Protein AF-R6FM93-F1 (afdb_monomer_lite)

Foldseek 3Di:
DVVVVVLCQQCVVVPCVLVVLVVVLVVVCVVVVVCLVVQCPDDDPSVLVSLLVVLLNVLSVLVSVLVSVDRPVPCLDLVNLVSLQVSLVSQLVSLVVNVVSCVVPPVQVPDPVNVVSSVVSNVSSVVSNVSSVVSPVVNVVVVVVVVVD

Structure (mmCIF, N/CA/C/O backbone):
data_AF-R6FM93-F1
#
_entry.id   AF-R6FM93-F1
#
loop_
_atom_site.group_PDB
_atom_site.id
_atom_site.type_symbol
_atom_site.label_atom_id
_atom_site.label_alt_id
_atom_site.label_comp_id
_atom_site.label_asym_id
_atom_site.label_entity_id
_atom_site.label_seq_id
_atom_site.pdbx_PDB_ins_code
_atom_site.Cartn_x
_atom_site.Cartn_y
_atom_site.Cartn_z
_atom_site.occupancy
_atom_site.B_iso_or_equiv
_atom_site.auth_seq_id
_atom_site.auth_comp_id
_atom_site.auth_asym_id
_atom_site.auth_atom_id
_atom_site.pdbx_PDB_model_num
ATOM 1 N N . MET A 1 1 ? 11.982 -11.729 21.883 1.00 56.41 1 MET A N 1
ATOM 2 C CA . MET A 1 1 ? 10.827 -12.524 22.378 1.00 56.41 1 MET A CA 1
ATOM 3 C C . MET A 1 1 ? 9.536 -11.710 22.600 1.00 56.41 1 MET A C 1
ATOM 5 O O . MET A 1 1 ? 8.484 -12.162 22.165 1.00 56.41 1 MET A O 1
ATOM 9 N N . LYS A 1 2 ? 9.572 -10.501 23.204 1.00 69.81 2 LYS A N 1
ATOM 10 C CA . LYS A 1 2 ? 8.362 -9.670 23.453 1.00 69.81 2 LYS A CA 1
ATOM 11 C C . LYS A 1 2 ? 7.578 -9.269 22.183 1.00 69.81 2 LYS A C 1
ATOM 13 O O . LYS A 1 2 ? 6.353 -9.310 22.197 1.00 69.81 2 LYS A O 1
ATOM 18 N N . ILE A 1 3 ? 8.266 -8.935 21.085 1.00 72.88 3 ILE A N 1
ATOM 19 C CA . ILE A 1 3 ? 7.633 -8.513 19.815 1.00 72.88 3 ILE A CA 1
ATOM 20 C C . ILE A 1 3 ? 6.879 -9.674 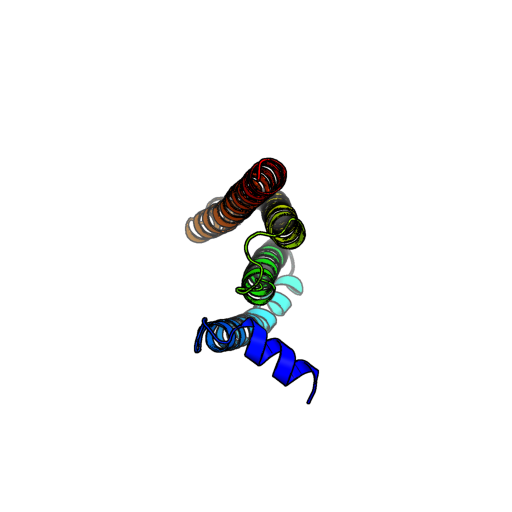19.148 1.00 72.88 3 ILE A C 1
ATOM 22 O O . ILE A 1 3 ? 5.719 -9.515 18.780 1.00 72.88 3 ILE A O 1
ATOM 26 N N . PHE A 1 4 ? 7.492 -10.860 19.080 1.00 70.94 4 PHE A N 1
ATOM 27 C CA . PHE A 1 4 ? 6.858 -12.068 18.538 1.00 70.94 4 PHE A CA 1
ATOM 28 C C . PHE A 1 4 ? 5.594 -12.458 19.304 1.00 70.94 4 PHE A C 1
ATOM 30 O O . PHE A 1 4 ? 4.575 -12.750 18.689 1.00 70.94 4 PHE A O 1
ATOM 37 N N . LYS A 1 5 ? 5.619 -12.384 20.641 1.00 74.38 5 LYS A N 1
ATOM 38 C CA . LYS A 1 5 ? 4.437 -12.674 21.466 1.00 74.38 5 LYS A CA 1
ATOM 39 C C . LYS A 1 5 ? 3.295 -11.686 21.194 1.00 74.38 5 LYS A C 1
ATOM 41 O O . LYS A 1 5 ? 2.140 -12.094 21.130 1.00 74.38 5 LYS A O 1
ATOM 46 N N . LYS A 1 6 ? 3.624 -10.407 20.973 1.00 75.88 6 LYS A N 1
ATOM 47 C CA . LYS A 1 6 ? 2.660 -9.354 20.619 1.00 75.88 6 LYS A CA 1
ATOM 48 C C . LYS A 1 6 ? 2.061 -9.560 19.221 1.00 75.88 6 LYS A C 1
ATOM 50 O O . LYS A 1 6 ? 0.850 -9.448 19.073 1.00 75.88 6 LYS A O 1
ATOM 55 N N . LEU A 1 7 ? 2.879 -9.897 18.220 1.00 71.12 7 LEU A N 1
ATOM 56 C CA . LEU A 1 7 ? 2.415 -10.207 16.859 1.00 71.12 7 LEU A CA 1
ATOM 57 C C . LEU A 1 7 ? 1.553 -11.474 16.835 1.00 71.12 7 LEU A C 1
ATOM 59 O O . LEU A 1 7 ? 0.460 -11.455 16.283 1.00 71.12 7 LEU A O 1
ATOM 63 N N . TYR A 1 8 ? 1.991 -12.540 17.507 1.00 73.06 8 TYR A N 1
ATOM 64 C CA . TYR A 1 8 ? 1.225 -13.781 17.628 1.00 73.06 8 TYR A CA 1
ATOM 65 C C . TYR A 1 8 ? -0.153 -13.541 18.250 1.00 73.06 8 TYR A C 1
ATOM 67 O O . TYR A 1 8 ? -1.159 -14.047 17.772 1.00 73.06 8 TYR A O 1
ATOM 75 N N . GLN A 1 9 ? -0.218 -12.717 19.297 1.00 75.12 9 GLN A N 1
ATOM 76 C CA . GLN A 1 9 ? -1.489 -12.327 19.893 1.00 75.12 9 GLN A CA 1
ATOM 77 C C . GLN A 1 9 ? -2.365 -11.524 18.922 1.00 75.12 9 GLN A C 1
ATOM 79 O O . GLN A 1 9 ? -3.554 -11.818 18.806 1.00 75.12 9 GLN A O 1
ATOM 84 N N . ARG A 1 10 ? -1.787 -10.552 18.213 1.00 74.88 10 ARG A N 1
ATOM 85 C CA . ARG A 1 10 ? -2.485 -9.675 17.262 1.00 74.88 10 ARG A CA 1
ATOM 86 C C . ARG A 1 10 ? -3.187 -10.430 16.128 1.00 74.88 10 ARG A C 1
ATOM 88 O O . ARG A 1 10 ? -4.291 -10.049 15.759 1.00 74.88 10 ARG A O 1
ATOM 95 N N . TYR A 1 11 ? -2.564 -11.487 15.608 1.00 76.81 11 TYR A N 1
ATOM 96 C CA . TYR A 1 11 ? -3.103 -12.283 14.496 1.00 76.81 11 TYR A CA 1
ATOM 97 C C . TYR A 1 11 ? -3.573 -13.677 14.906 1.00 76.81 11 TYR A C 1
ATOM 99 O O . TYR A 1 11 ? -3.741 -14.531 14.039 1.00 76.81 11 TYR A O 1
ATOM 107 N N . LYS A 1 12 ? -3.770 -13.931 16.206 1.00 75.00 12 LYS A N 1
ATOM 108 C CA . LYS A 1 12 ? -4.134 -15.263 16.714 1.00 75.00 12 LYS A CA 1
ATOM 109 C C . LYS A 1 12 ? -5.332 -15.861 15.963 1.00 75.00 12 LYS A C 1
ATOM 111 O O . LYS A 1 12 ? -5.333 -17.053 15.682 1.00 75.00 12 LYS A O 1
ATOM 116 N N . ASP A 1 13 ? -6.286 -15.013 15.588 1.00 76.06 13 ASP A N 1
ATOM 117 C CA . ASP A 1 13 ? -7.541 -15.414 14.947 1.00 76.06 13 ASP A CA 1
ATOM 118 C C . ASP A 1 13 ? -7.485 -15.361 13.402 1.00 76.06 13 ASP A C 1
ATOM 120 O O . ASP A 1 13 ? -8.459 -15.693 12.737 1.00 76.06 13 ASP A O 1
ATOM 124 N N . MET A 1 14 ? -6.345 -14.974 12.810 1.00 74.00 14 MET A N 1
ATOM 125 C CA . MET A 1 14 ? -6.137 -14.899 11.350 1.00 74.00 14 MET A CA 1
ATOM 126 C C . MET A 1 14 ? -5.394 -16.110 10.759 1.00 74.00 14 MET A C 1
ATOM 128 O O . MET A 1 14 ? -5.168 -16.168 9.548 1.00 74.00 14 MET A O 1
ATOM 132 N N . GLY A 1 15 ? -4.978 -17.069 11.590 1.00 77.62 15 GLY A N 1
ATOM 133 C CA . GLY A 1 15 ? -4.266 -18.266 11.138 1.00 77.62 15 GLY A CA 1
ATOM 134 C C . GLY A 1 15 ? -2.957 -17.944 10.403 1.00 77.62 15 GLY A C 1
ATOM 135 O O . GLY A 1 15 ? -2.105 -17.214 10.910 1.00 77.62 15 GLY A O 1
ATOM 136 N N . SER A 1 16 ? -2.782 -18.503 9.202 1.00 80.31 16 SER A N 1
ATOM 137 C CA . SER A 1 16 ? -1.571 -18.353 8.377 1.00 80.31 16 SER A CA 1
ATOM 138 C C . SER A 1 16 ? -1.573 -17.123 7.461 1.00 80.31 16 SER A C 1
ATOM 140 O O . SER A 1 16 ? -0.552 -16.830 6.840 1.00 80.31 16 SER A O 1
ATOM 142 N N . LEU A 1 17 ? -2.675 -16.369 7.392 1.00 79.56 17 LEU A N 1
ATOM 143 C CA . LEU A 1 17 ? -2.838 -15.223 6.494 1.00 79.56 17 LEU A CA 1
ATOM 144 C C . LEU A 1 17 ? -1.715 -14.167 6.584 1.00 79.56 17 LEU A C 1
ATOM 146 O O . LEU A 1 17 ? -1.179 -13.808 5.536 1.00 79.56 17 LEU A O 1
ATOM 150 N N . PRO A 1 18 ? -1.272 -13.695 7.769 1.00 80.56 18 PRO A N 1
ATOM 151 C CA . PRO A 1 18 ? -0.158 -12.743 7.844 1.00 80.56 18 PRO A CA 1
ATOM 152 C C . PRO A 1 18 ? 1.158 -13.320 7.304 1.00 80.56 18 PRO A C 1
ATOM 154 O O . PRO A 1 18 ? 1.936 -12.592 6.693 1.00 80.56 18 PRO A O 1
ATOM 157 N N . TRP A 1 19 ? 1.404 -14.623 7.482 1.00 83.31 19 TRP A N 1
ATOM 158 C CA . TRP A 1 19 ? 2.586 -15.282 6.924 1.00 83.31 19 TRP A CA 1
ATOM 159 C C . TRP A 1 19 ? 2.527 -15.360 5.403 1.00 83.31 19 TRP A C 1
ATOM 161 O O . TRP A 1 19 ? 3.516 -15.039 4.748 1.00 83.31 19 TRP A O 1
ATOM 171 N N . ILE A 1 20 ? 1.368 -15.721 4.848 1.00 85.00 20 ILE A N 1
ATOM 172 C CA . ILE A 1 20 ? 1.142 -15.754 3.398 1.00 85.00 20 ILE A CA 1
ATOM 173 C C . ILE A 1 20 ? 1.378 -14.363 2.804 1.00 85.00 20 ILE A C 1
ATOM 175 O O . ILE A 1 20 ? 2.136 -14.231 1.849 1.00 85.00 20 ILE A O 1
ATOM 179 N N . VAL A 1 21 ? 0.806 -13.316 3.408 1.00 85.31 21 VAL A N 1
ATOM 180 C CA . VAL A 1 21 ? 0.985 -11.925 2.959 1.00 85.31 21 VAL A CA 1
ATOM 181 C C . VAL A 1 21 ? 2.457 -11.511 3.000 1.00 85.31 21 VAL A C 1
ATOM 183 O O . VAL A 1 21 ? 2.938 -10.907 2.047 1.00 85.31 21 VAL A O 1
ATOM 186 N N . CYS A 1 22 ? 3.194 -11.861 4.059 1.00 86.06 22 CYS A N 1
ATOM 187 C CA . CYS A 1 22 ? 4.629 -11.585 4.144 1.00 86.06 22 CYS A CA 1
ATOM 188 C C . CYS A 1 22 ? 5.432 -12.303 3.052 1.00 86.06 22 CYS A C 1
ATOM 190 O O . CYS A 1 22 ? 6.289 -11.680 2.431 1.00 86.06 22 CYS A O 1
ATOM 192 N N . ILE A 1 23 ? 5.166 -13.591 2.814 1.00 88.12 23 ILE A N 1
ATOM 193 C CA . ILE A 1 23 ? 5.868 -14.376 1.789 1.00 88.12 23 ILE A CA 1
ATOM 194 C C . ILE A 1 23 ? 5.591 -13.789 0.406 1.00 88.12 23 ILE A C 1
ATOM 196 O O . ILE A 1 23 ? 6.534 -13.483 -0.316 1.00 88.12 23 ILE A O 1
ATOM 200 N N . VAL A 1 24 ? 4.319 -13.556 0.072 1.00 86.94 24 VAL A N 1
ATOM 201 C CA . VAL A 1 24 ? 3.921 -12.963 -1.212 1.00 86.94 24 VAL A CA 1
ATOM 202 C C . VAL A 1 24 ? 4.576 -11.596 -1.399 1.00 86.94 24 VAL A C 1
ATOM 204 O O . VAL A 1 24 ? 5.155 -11.342 -2.451 1.00 86.94 24 VAL A O 1
ATOM 207 N N . LEU A 1 25 ? 4.559 -10.738 -0.375 1.00 86.88 25 LEU A N 1
ATOM 208 C CA . LEU A 1 25 ? 5.188 -9.420 -0.438 1.00 86.88 25 LEU A CA 1
ATOM 209 C C . LEU A 1 25 ? 6.693 -9.519 -0.720 1.00 86.88 25 LEU A C 1
ATOM 211 O O . LEU A 1 25 ? 7.196 -8.827 -1.602 1.00 86.88 25 LEU A O 1
ATOM 215 N N . LEU A 1 26 ? 7.410 -10.382 0.003 1.00 87.81 26 LEU A N 1
ATOM 216 C CA . LEU A 1 26 ? 8.849 -10.567 -0.190 1.00 87.81 26 LEU A CA 1
ATOM 217 C C . LEU A 1 26 ? 9.169 -11.142 -1.572 1.00 87.81 26 LEU A C 1
ATOM 219 O O . LEU A 1 26 ? 10.102 -10.667 -2.216 1.00 87.81 26 LEU A O 1
ATOM 223 N N . SER A 1 27 ? 8.385 -12.110 -2.049 1.00 87.31 27 SER A N 1
ATOM 224 C CA . SER A 1 27 ? 8.540 -12.688 -3.386 1.00 87.31 27 SER A CA 1
ATOM 225 C C . SER A 1 27 ? 8.320 -11.651 -4.484 1.00 87.31 27 SER A C 1
ATOM 227 O O . SER A 1 27 ? 9.128 -11.572 -5.405 1.00 87.31 27 SER A O 1
ATOM 229 N N . VAL A 1 28 ? 7.277 -10.824 -4.375 1.00 85.44 28 VAL A N 1
ATOM 230 C CA . VAL A 1 28 ? 6.991 -9.761 -5.350 1.00 85.44 28 VAL A CA 1
ATOM 231 C C . VAL A 1 28 ? 8.109 -8.721 -5.356 1.00 85.44 28 VAL A C 1
ATOM 233 O O . VAL A 1 28 ? 8.620 -8.386 -6.421 1.00 85.44 28 VAL A O 1
ATOM 236 N N . ILE A 1 29 ? 8.548 -8.252 -4.184 1.00 85.81 29 ILE A N 1
ATOM 237 C CA . ILE A 1 29 ? 9.666 -7.303 -4.099 1.00 85.81 29 ILE A CA 1
ATOM 238 C C . ILE A 1 29 ? 10.912 -7.913 -4.746 1.00 85.81 29 ILE A C 1
ATOM 240 O O . ILE A 1 29 ? 11.494 -7.296 -5.633 1.00 85.81 29 ILE A O 1
ATOM 244 N N . ALA A 1 30 ? 11.304 -9.130 -4.365 1.00 8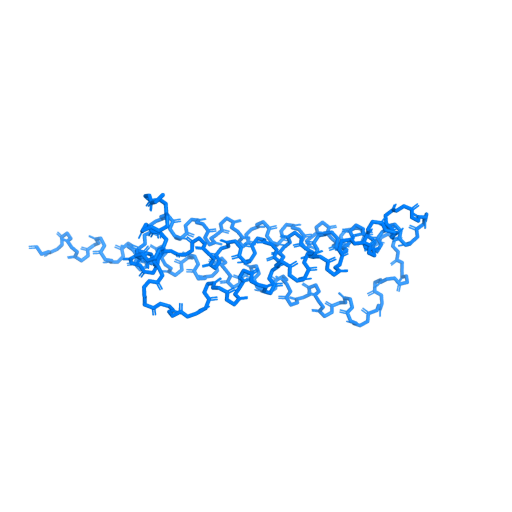7.38 30 ALA A N 1
ATOM 245 C CA . ALA A 1 30 ? 12.503 -9.771 -4.899 1.00 87.38 30 ALA A CA 1
ATOM 246 C C . ALA A 1 30 ? 12.441 -9.960 -6.424 1.00 87.38 30 ALA A C 1
ATOM 248 O O . ALA A 1 30 ? 13.418 -9.676 -7.113 1.00 87.38 30 ALA A O 1
ATOM 249 N N . TYR A 1 31 ? 11.289 -10.388 -6.947 1.00 87.69 31 TYR A N 1
ATOM 250 C CA . TYR A 1 31 ? 11.102 -10.646 -8.372 1.00 87.69 31 TYR A CA 1
ATOM 251 C C . TYR A 1 31 ? 11.142 -9.364 -9.213 1.00 87.69 31 TYR A C 1
ATOM 253 O O . TYR A 1 31 ? 11.829 -9.316 -10.230 1.00 87.69 31 TYR A O 1
ATOM 261 N N . TYR A 1 32 ? 10.445 -8.308 -8.784 1.00 83.81 32 TYR A N 1
ATOM 262 C CA . TYR A 1 32 ? 10.309 -7.086 -9.582 1.00 83.81 32 TYR A CA 1
ATOM 263 C C . TYR A 1 32 ? 11.408 -6.046 -9.337 1.00 83.81 32 TYR A C 1
ATOM 265 O O . TYR A 1 32 ? 11.564 -5.141 -10.151 1.00 83.81 32 TYR A O 1
ATOM 273 N N . THR A 1 33 ? 12.206 -6.155 -8.270 1.00 82.56 33 THR A N 1
ATOM 274 C CA . THR A 1 33 ? 13.247 -5.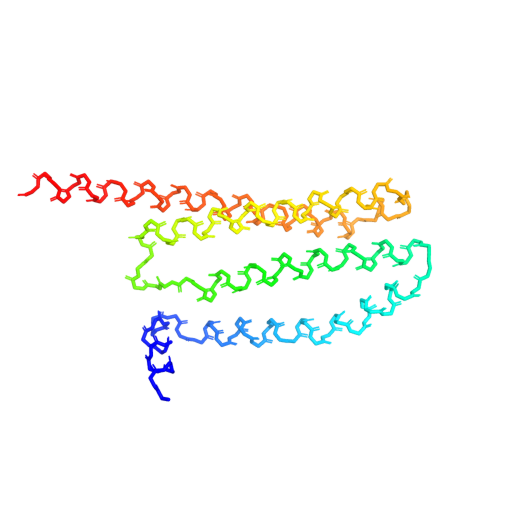151 -7.974 1.00 82.56 33 THR A CA 1
ATOM 275 C C . THR A 1 33 ? 14.299 -5.063 -9.082 1.00 82.56 33 THR A C 1
ATOM 277 O O . THR A 1 33 ? 14.587 -3.973 -9.566 1.00 82.56 33 THR A O 1
ATOM 280 N N . VAL A 1 34 ? 14.859 -6.196 -9.513 1.00 83.62 34 VAL A N 1
ATOM 281 C CA . VAL A 1 34 ? 15.906 -6.236 -10.550 1.00 83.62 34 VAL A CA 1
ATOM 282 C C . VAL A 1 34 ? 15.433 -5.662 -11.896 1.00 83.62 34 VAL A C 1
ATOM 284 O O . VAL A 1 34 ? 16.105 -4.764 -12.406 1.00 83.62 34 VAL A O 1
ATOM 287 N N . PRO A 1 35 ? 14.294 -6.095 -12.474 1.00 82.75 35 PRO A N 1
ATOM 288 C CA . PRO A 1 35 ? 13.830 -5.545 -13.746 1.00 82.75 35 PRO A CA 1
ATOM 289 C C . PRO A 1 35 ? 13.462 -4.062 -13.644 1.00 82.75 35 PRO A C 1
ATOM 291 O O . PRO A 1 35 ? 13.752 -3.307 -14.567 1.00 82.75 35 PRO A O 1
ATOM 294 N N . VAL A 1 36 ? 12.900 -3.608 -12.518 1.00 83.38 36 VAL A N 1
ATOM 295 C CA . VAL A 1 36 ? 12.599 -2.182 -12.312 1.00 83.38 36 VAL A CA 1
ATOM 296 C C . VAL A 1 36 ? 13.871 -1.339 -12.279 1.00 83.38 36 VAL A C 1
ATOM 298 O O . VAL A 1 36 ? 13.905 -0.275 -12.891 1.00 83.38 36 VAL A O 1
ATOM 301 N N . ILE A 1 37 ? 14.935 -1.814 -11.626 1.00 84.81 37 ILE A N 1
ATOM 302 C CA . ILE A 1 37 ? 16.233 -1.125 -11.649 1.00 84.81 37 ILE A CA 1
ATOM 303 C C . ILE A 1 37 ? 16.778 -1.051 -13.080 1.00 84.81 37 ILE A C 1
ATOM 305 O O . ILE A 1 37 ? 17.236 0.014 -13.488 1.00 84.81 37 ILE A O 1
ATOM 309 N N . GLY A 1 38 ? 16.684 -2.144 -13.844 1.00 81.69 38 GLY A N 1
ATOM 310 C CA . GLY A 1 38 ? 17.098 -2.170 -15.249 1.00 81.69 38 GLY A CA 1
ATOM 311 C C . GLY A 1 38 ? 16.358 -1.133 -16.097 1.00 81.69 38 GLY A C 1
ATOM 312 O O . GLY A 1 38 ? 16.994 -0.350 -16.794 1.00 81.69 38 GLY A O 1
ATOM 313 N N . LEU A 1 39 ? 15.032 -1.055 -15.958 1.00 83.56 39 LEU A N 1
ATOM 314 C CA . LEU A 1 39 ? 14.195 -0.076 -16.660 1.00 83.56 39 LEU A CA 1
ATOM 315 C C . LEU A 1 39 ? 14.511 1.373 -16.264 1.00 83.56 39 LEU A C 1
ATOM 317 O O . LEU A 1 39 ? 14.546 2.251 -17.114 1.00 83.56 39 LEU A O 1
ATOM 321 N N . ILE A 1 40 ? 14.785 1.645 -14.984 1.00 83.69 40 ILE A N 1
ATOM 322 C CA . ILE A 1 40 ? 15.139 3.000 -14.520 1.00 83.69 40 ILE A CA 1
ATOM 323 C C . ILE A 1 40 ? 16.513 3.441 -15.039 1.00 83.69 40 ILE A C 1
ATOM 325 O O . ILE A 1 40 ? 16.730 4.635 -15.258 1.00 83.69 40 ILE A O 1
ATOM 329 N N . GLN A 1 41 ? 17.448 2.500 -15.178 1.00 86.12 41 GLN A N 1
ATOM 330 C CA . GLN A 1 41 ? 18.778 2.761 -15.731 1.00 86.12 41 GLN A CA 1
ATOM 331 C C . GLN A 1 41 ? 18.757 2.906 -17.254 1.00 86.12 41 GLN A C 1
ATOM 333 O O . GLN A 1 41 ? 19.646 3.555 -17.809 1.00 86.12 41 GLN A O 1
ATOM 338 N N . ALA A 1 42 ? 17.748 2.342 -17.917 1.00 77.88 42 ALA A N 1
ATOM 339 C CA . ALA A 1 42 ? 17.495 2.598 -19.321 1.00 77.88 42 ALA A CA 1
ATOM 340 C C . ALA A 1 42 ? 17.059 4.057 -19.559 1.00 77.88 42 ALA A C 1
ATOM 342 O O . ALA A 1 42 ? 16.616 4.770 -18.656 1.00 77.88 42 ALA A O 1
ATOM 343 N N . GLY A 1 43 ? 17.243 4.535 -20.788 1.00 78.38 43 GLY A N 1
ATOM 344 C CA . GLY A 1 43 ? 16.844 5.879 -21.209 1.00 78.38 43 GLY A CA 1
ATOM 345 C C . GLY A 1 43 ? 15.460 5.902 -21.863 1.00 78.38 43 GLY A C 1
ATOM 346 O O . GLY A 1 43 ? 14.930 4.869 -22.255 1.00 78.38 43 GLY A O 1
ATOM 347 N N . GLY A 1 44 ? 14.892 7.100 -22.028 1.00 81.19 44 GLY A N 1
ATOM 348 C CA . GLY A 1 44 ? 13.648 7.296 -22.785 1.00 81.19 44 GLY A CA 1
ATOM 349 C C . GLY A 1 44 ? 12.411 6.681 -22.121 1.00 81.19 44 GLY A C 1
ATOM 350 O O . GLY A 1 44 ? 12.260 6.748 -20.900 1.00 81.19 44 GLY A O 1
ATOM 351 N N . ASP A 1 45 ? 11.532 6.086 -22.929 1.00 79.88 45 ASP A N 1
ATOM 352 C CA . ASP A 1 45 ? 10.247 5.517 -22.492 1.00 79.88 45 ASP A CA 1
ATOM 353 C C . ASP A 1 45 ? 10.399 4.373 -21.476 1.00 79.88 45 ASP A C 1
ATOM 355 O O . ASP A 1 45 ? 9.572 4.217 -20.575 1.00 79.88 45 ASP A O 1
ATOM 359 N N . GLU A 1 46 ? 11.494 3.610 -21.545 1.00 79.62 46 GLU A N 1
ATOM 360 C CA . GLU A 1 46 ? 11.786 2.536 -20.586 1.00 79.62 46 GLU A CA 1
ATOM 361 C C . GLU A 1 46 ? 11.996 3.080 -19.166 1.00 79.62 46 GLU A C 1
ATOM 363 O O . GLU A 1 46 ? 11.567 2.466 -18.185 1.00 79.62 46 GLU A O 1
ATOM 368 N N . ARG A 1 47 ? 12.559 4.287 -19.045 1.00 84.00 47 ARG A N 1
ATOM 369 C CA . ARG A 1 47 ? 12.718 4.965 -17.755 1.00 84.00 47 ARG A CA 1
ATOM 370 C C . ARG A 1 47 ? 11.376 5.354 -17.153 1.00 84.00 47 ARG A C 1
ATOM 372 O O . ARG A 1 47 ? 11.174 5.200 -15.946 1.00 84.00 47 ARG A O 1
ATOM 379 N N . LEU A 1 48 ? 10.465 5.863 -17.983 1.00 82.81 48 LEU A N 1
ATOM 380 C CA . LEU A 1 48 ? 9.106 6.227 -17.573 1.00 82.81 48 LEU A CA 1
ATOM 381 C C . LEU A 1 48 ? 8.331 4.978 -17.128 1.00 82.81 48 LEU A C 1
ATOM 383 O O . LEU A 1 48 ? 7.700 4.987 -16.067 1.00 82.81 48 LEU A O 1
ATOM 387 N N . LEU A 1 49 ? 8.472 3.873 -17.869 1.00 81.56 49 LEU A N 1
ATOM 388 C CA . LEU A 1 49 ? 7.947 2.556 -17.502 1.00 81.56 49 LEU A CA 1
ATOM 389 C C . LEU A 1 49 ? 8.499 2.090 -16.141 1.00 81.56 49 LEU A C 1
ATOM 391 O O . LEU A 1 49 ? 7.741 1.642 -15.278 1.00 81.56 49 LEU A O 1
ATOM 395 N N . GLY A 1 50 ? 9.806 2.238 -15.916 1.00 84.56 50 GLY A N 1
ATOM 396 C CA . GLY A 1 50 ? 10.453 1.915 -14.645 1.00 84.56 50 GLY A CA 1
ATOM 397 C C . GLY A 1 50 ? 9.838 2.674 -13.467 1.00 84.56 50 GLY A C 1
ATOM 398 O O . GLY A 1 50 ? 9.443 2.063 -12.472 1.00 84.56 50 GLY A O 1
ATOM 399 N N . TRP A 1 51 ? 9.674 3.995 -13.591 1.00 86.19 51 TRP A N 1
ATOM 400 C CA . TRP A 1 51 ? 9.049 4.824 -12.551 1.00 86.19 51 TRP A CA 1
ATOM 401 C C . TRP A 1 51 ? 7.584 4.481 -12.299 1.00 86.19 51 TRP A C 1
ATOM 403 O O . TRP A 1 51 ? 7.137 4.454 -11.151 1.00 86.19 51 TRP A O 1
ATOM 413 N N . ALA A 1 52 ? 6.840 4.155 -13.348 1.00 85.50 52 ALA A N 1
ATOM 414 C CA . ALA A 1 52 ? 5.484 3.668 -13.201 1.00 85.50 52 ALA A CA 1
ATOM 415 C C . ALA A 1 52 ? 5.396 2.369 -12.390 1.00 85.50 52 ALA A C 1
ATOM 417 O O . ALA A 1 52 ? 4.537 2.243 -11.512 1.00 85.50 52 ALA A O 1
ATOM 418 N N . TYR A 1 53 ? 6.289 1.413 -12.650 1.00 85.62 53 TYR A N 1
ATOM 419 C CA . TYR A 1 53 ? 6.349 0.181 -11.869 1.00 85.62 53 TYR A CA 1
ATOM 420 C C . TYR A 1 53 ? 6.771 0.431 -10.420 1.00 85.62 53 TYR A C 1
ATOM 422 O O . TYR A 1 53 ? 6.246 -0.230 -9.525 1.00 85.62 53 TYR A O 1
ATOM 430 N N . VAL A 1 54 ? 7.632 1.420 -10.156 1.00 88.81 54 VAL A N 1
ATOM 431 C CA . VAL A 1 54 ? 7.929 1.862 -8.782 1.00 88.81 54 VAL A CA 1
ATOM 432 C C . VAL A 1 54 ? 6.660 2.332 -8.075 1.00 88.81 54 VAL A C 1
ATOM 434 O O . VAL A 1 54 ? 6.410 1.913 -6.945 1.00 88.81 54 VAL A O 1
ATOM 437 N N . CYS A 1 55 ? 5.824 3.151 -8.719 1.00 88.25 55 CYS A N 1
ATOM 438 C CA . CYS A 1 55 ? 4.559 3.593 -8.126 1.00 88.25 55 CYS A CA 1
ATOM 439 C C . CYS A 1 55 ? 3.626 2.415 -7.810 1.00 88.25 55 CYS A C 1
ATOM 441 O O . CYS A 1 55 ? 3.046 2.375 -6.722 1.00 88.25 55 CYS A O 1
ATOM 443 N N . ASN A 1 56 ? 3.517 1.438 -8.716 1.00 88.19 56 ASN A N 1
ATOM 444 C CA . ASN A 1 56 ? 2.718 0.229 -8.495 1.00 88.19 56 ASN A CA 1
ATOM 445 C C . ASN A 1 56 ? 3.264 -0.608 -7.324 1.00 88.19 56 ASN A C 1
ATOM 447 O O . ASN A 1 56 ? 2.500 -1.006 -6.443 1.00 88.19 56 ASN A O 1
ATOM 451 N N . LEU A 1 57 ? 4.583 -0.829 -7.268 1.00 87.12 57 LEU A N 1
ATOM 452 C CA . LEU A 1 57 ? 5.236 -1.557 -6.176 1.00 87.12 57 LEU A CA 1
ATOM 453 C C . LEU A 1 57 ? 5.042 -0.856 -4.831 1.00 87.12 57 LEU A C 1
ATOM 455 O O . LEU A 1 57 ? 4.702 -1.507 -3.846 1.00 87.12 57 LEU A O 1
ATOM 459 N N . LEU A 1 58 ? 5.204 0.468 -4.780 1.00 89.38 58 LEU A N 1
ATOM 460 C CA . LEU A 1 58 ? 4.971 1.247 -3.564 1.00 89.38 58 LEU A CA 1
ATOM 461 C C . LEU A 1 58 ? 3.514 1.147 -3.104 1.00 89.38 58 LEU A C 1
ATOM 463 O O . LEU A 1 58 ? 3.269 0.926 -1.919 1.00 89.38 58 LEU A O 1
ATOM 467 N N . ALA A 1 59 ? 2.549 1.249 -4.020 1.00 87.94 59 ALA A N 1
ATOM 468 C CA . ALA A 1 59 ? 1.134 1.105 -3.688 1.00 87.94 59 ALA A CA 1
ATOM 469 C C . ALA A 1 59 ? 0.818 -0.296 -3.138 1.00 87.94 59 ALA A C 1
ATOM 471 O O . ALA A 1 59 ? 0.110 -0.423 -2.136 1.00 87.94 59 ALA A O 1
ATOM 472 N N . LEU A 1 60 ? 1.402 -1.342 -3.727 1.00 86.38 60 LEU A N 1
ATOM 473 C CA . LEU A 1 60 ? 1.260 -2.712 -3.243 1.00 86.38 60 LEU A CA 1
ATOM 474 C C . LEU A 1 60 ? 1.889 -2.903 -1.856 1.00 86.38 60 LEU A C 1
ATOM 476 O O . LEU A 1 60 ? 1.270 -3.500 -0.976 1.00 86.38 60 LEU A O 1
ATOM 480 N N . VAL A 1 61 ? 3.083 -2.353 -1.620 1.00 87.69 61 VAL A N 1
ATOM 481 C CA . VAL A 1 61 ? 3.722 -2.371 -0.295 1.00 87.69 61 VAL A CA 1
ATOM 482 C C . VAL A 1 61 ? 2.826 -1.686 0.732 1.00 87.69 61 VAL A C 1
ATOM 484 O O . VAL A 1 61 ? 2.624 -2.227 1.818 1.00 87.69 61 VAL A O 1
ATOM 487 N N . VAL A 1 62 ? 2.238 -0.534 0.398 1.00 88.44 62 VAL A N 1
ATOM 488 C CA . VAL A 1 62 ? 1.288 0.162 1.277 1.00 88.44 62 VAL A CA 1
ATOM 489 C C . VAL A 1 62 ? 0.080 -0.728 1.575 1.00 88.44 62 VAL A C 1
ATOM 491 O O . VAL A 1 62 ? -0.278 -0.871 2.746 1.00 88.44 62 VAL A O 1
ATOM 494 N N . LEU A 1 63 ? -0.514 -1.383 0.573 1.00 84.62 63 LEU A N 1
ATOM 495 C CA . LEU A 1 63 ? -1.620 -2.330 0.770 1.00 84.62 63 LEU A CA 1
ATOM 496 C C . LEU A 1 63 ? -1.235 -3.463 1.731 1.00 84.62 63 LEU A C 1
ATOM 498 O O . LEU A 1 63 ? -1.905 -3.672 2.746 1.00 84.62 63 LEU A O 1
ATOM 502 N N . CYS A 1 64 ? -0.125 -4.153 1.472 1.00 84.00 64 CYS A N 1
ATOM 503 C CA . CYS A 1 64 ? 0.332 -5.267 2.303 1.00 84.00 64 CYS A CA 1
ATOM 504 C C . CYS A 1 64 ? 0.672 -4.820 3.729 1.00 84.00 64 CYS A C 1
ATOM 506 O O . CYS A 1 64 ? 0.286 -5.476 4.698 1.00 84.00 64 CYS A O 1
ATOM 508 N N . VAL A 1 65 ? 1.331 -3.670 3.887 1.00 84.06 65 VAL A N 1
ATOM 509 C CA . VAL A 1 65 ? 1.625 -3.095 5.203 1.00 84.06 65 VAL A CA 1
ATOM 510 C C . VAL A 1 65 ? 0.341 -2.759 5.954 1.00 84.06 65 VAL A C 1
ATOM 512 O O . VAL A 1 65 ? 0.328 -2.917 7.169 1.00 84.06 65 VAL A O 1
ATOM 515 N N . ASN A 1 66 ? -0.745 -2.352 5.293 1.00 82.69 66 ASN A N 1
ATOM 516 C CA . ASN A 1 66 ? -2.032 -2.143 5.967 1.00 82.69 66 ASN A CA 1
ATOM 517 C C . ASN A 1 66 ? -2.681 -3.437 6.431 1.00 82.69 66 ASN A C 1
ATOM 519 O O . ASN A 1 66 ? -3.165 -3.483 7.559 1.00 82.69 66 ASN A O 1
ATOM 523 N N . ILE A 1 67 ? -2.634 -4.490 5.615 1.00 77.25 67 ILE A N 1
ATOM 524 C CA . ILE A 1 67 ? -3.123 -5.818 6.008 1.00 77.25 67 ILE A CA 1
ATOM 525 C C . ILE A 1 67 ? -2.361 -6.307 7.243 1.00 77.25 67 ILE A C 1
ATOM 527 O O . ILE A 1 67 ? -2.963 -6.755 8.215 1.00 77.25 67 ILE A O 1
ATOM 531 N N . LEU A 1 68 ? -1.038 -6.133 7.262 1.00 77.81 68 LEU A N 1
ATOM 532 C CA . LEU A 1 68 ? -0.236 -6.442 8.442 1.00 77.81 68 LEU A CA 1
ATOM 533 C C . LEU A 1 68 ? -0.558 -5.468 9.591 1.00 77.81 68 LEU A C 1
ATOM 535 O O . LEU A 1 68 ? -0.723 -5.865 10.734 1.00 77.81 68 LEU A O 1
ATOM 539 N N . ARG A 1 69 ? -0.715 -4.170 9.360 1.00 77.06 69 ARG A N 1
ATOM 540 C CA . ARG A 1 69 ? -1.025 -3.205 10.430 1.00 77.06 69 ARG A CA 1
ATOM 541 C C . ARG A 1 69 ? -2.461 -3.272 10.937 1.00 77.06 69 ARG A C 1
ATOM 543 O O . ARG A 1 69 ? -2.766 -2.546 11.882 1.00 77.06 69 ARG A O 1
ATOM 550 N N . LEU A 1 70 ? -3.315 -4.124 10.396 1.00 76.88 70 LEU A N 1
ATOM 551 C CA . LEU A 1 70 ? -4.630 -4.378 10.958 1.00 76.88 70 LEU A CA 1
ATOM 552 C C . LEU A 1 70 ? -4.481 -5.171 12.263 1.00 76.88 70 LEU A C 1
ATOM 554 O O . LEU A 1 70 ? -3.862 -6.230 12.328 1.00 76.88 70 LEU A O 1
ATOM 558 N N . ASP A 1 71 ? -4.961 -4.593 13.365 1.00 73.56 71 ASP A N 1
ATOM 559 C CA . ASP A 1 71 ? -5.104 -5.315 14.629 1.00 73.56 71 ASP A CA 1
ATOM 560 C C . ASP A 1 71 ? -6.508 -5.902 14.697 1.00 73.56 71 ASP A C 1
ATOM 562 O O . ASP A 1 71 ? -7.480 -5.163 14.846 1.00 73.56 71 ASP A O 1
ATOM 566 N N . CYS A 1 72 ? -6.614 -7.225 14.595 1.00 70.38 72 CYS A N 1
ATOM 567 C CA . CYS A 1 72 ? -7.908 -7.905 14.603 1.00 70.38 72 CYS A CA 1
ATOM 568 C C . CYS A 1 72 ? -8.637 -7.791 15.938 1.00 70.38 72 CYS A C 1
ATOM 570 O O . CYS A 1 72 ? -9.859 -7.878 15.979 1.00 70.38 72 CYS A O 1
ATOM 572 N N . ARG A 1 73 ? -7.907 -7.534 17.027 1.00 71.06 73 ARG A N 1
ATOM 573 C CA . ARG A 1 73 ? -8.509 -7.328 18.348 1.00 71.06 73 ARG A CA 1
ATOM 574 C C . ARG A 1 73 ? -9.121 -5.945 18.497 1.00 71.06 73 ARG A C 1
ATOM 576 O O . ARG A 1 73 ? -9.965 -5.748 19.361 1.00 71.06 73 ARG A O 1
ATOM 583 N N . ASN A 1 74 ? -8.666 -4.983 17.695 1.00 75.94 74 ASN A N 1
ATOM 584 C CA . ASN A 1 74 ? -9.079 -3.589 17.794 1.00 75.94 74 ASN A CA 1
ATOM 585 C C . ASN A 1 74 ? -9.389 -2.991 16.413 1.00 75.94 74 ASN A C 1
ATOM 587 O O . ASN A 1 74 ? -8.893 -1.924 16.027 1.00 75.94 74 ASN A O 1
ATOM 591 N N . LEU A 1 75 ? -10.214 -3.724 15.658 1.00 77.19 75 LEU A N 1
ATOM 592 C CA . LEU A 1 75 ? -10.712 -3.319 14.343 1.00 77.19 75 LEU A CA 1
ATOM 593 C C . LEU A 1 75 ? -11.503 -2.012 14.434 1.00 77.19 75 LEU A C 1
ATOM 595 O O . LEU A 1 75 ? -11.283 -1.097 13.643 1.00 77.19 75 LEU A O 1
ATOM 599 N N . LEU A 1 76 ? -12.360 -1.903 15.451 1.00 82.25 76 LEU A N 1
ATOM 600 C CA . LEU A 1 76 ? -13.156 -0.719 15.757 1.00 82.25 76 LEU A CA 1
ATOM 601 C C . LEU A 1 76 ? -12.358 0.254 16.624 1.00 82.25 76 LEU A C 1
ATOM 603 O O . LEU A 1 76 ? -12.607 0.402 17.817 1.00 82.25 76 LEU A O 1
ATOM 607 N N . SER A 1 77 ? -11.394 0.935 16.009 1.00 85.31 77 SER A N 1
ATOM 608 C CA . SER A 1 77 ? -10.694 2.048 16.648 1.00 85.31 77 SER A CA 1
ATOM 609 C C . SER A 1 77 ? -10.475 3.207 15.684 1.00 85.31 77 SER A C 1
ATOM 611 O O . SER A 1 77 ? -10.263 3.006 14.483 1.00 85.31 77 SER A O 1
ATOM 613 N N . HIS A 1 78 ? -10.447 4.434 16.218 1.00 85.88 78 HIS A N 1
ATOM 614 C CA . HIS A 1 78 ? -10.080 5.632 15.447 1.00 85.88 78 HIS A CA 1
ATOM 615 C C . HIS A 1 78 ? -8.713 5.476 14.771 1.00 85.88 78 HIS A C 1
ATOM 617 O O . HIS A 1 78 ? -8.515 5.941 13.651 1.00 85.88 78 HIS A O 1
ATOM 623 N N . LYS A 1 79 ? -7.784 4.758 15.414 1.00 86.56 79 LYS A N 1
ATOM 624 C CA . LYS A 1 79 ? -6.459 4.459 14.862 1.00 86.56 79 LYS A CA 1
ATOM 625 C C . LYS A 1 79 ? -6.539 3.593 13.603 1.00 86.56 79 LYS A C 1
ATOM 627 O O . LYS A 1 79 ? -5.891 3.925 12.612 1.00 86.56 79 LYS A O 1
ATOM 632 N N . THR A 1 80 ? -7.315 2.508 13.636 1.00 85.88 80 THR A N 1
ATOM 633 C CA . THR A 1 80 ? -7.509 1.630 12.472 1.00 85.88 80 THR A CA 1
ATOM 634 C C . THR A 1 80 ? -8.184 2.396 11.339 1.00 85.88 80 THR A C 1
ATOM 636 O O . THR A 1 80 ? -7.674 2.392 10.221 1.00 85.88 80 THR A O 1
ATOM 639 N N . ALA A 1 81 ? -9.247 3.147 11.641 1.00 87.19 81 ALA A N 1
ATOM 640 C CA . ALA A 1 81 ? -9.924 3.989 10.659 1.00 87.19 81 ALA A CA 1
ATOM 641 C C . ALA A 1 81 ? -8.971 4.987 9.983 1.00 87.19 81 ALA A C 1
ATOM 643 O O . ALA A 1 81 ? -8.938 5.076 8.760 1.00 87.19 81 ALA A O 1
ATOM 644 N N . ASN A 1 82 ? -8.159 5.702 10.769 1.00 88.50 82 ASN A N 1
ATOM 645 C CA . ASN A 1 82 ? -7.221 6.688 10.237 1.00 88.50 82 ASN A CA 1
ATOM 646 C C . ASN A 1 82 ? -6.107 6.048 9.395 1.00 88.50 82 ASN A C 1
ATOM 648 O O . ASN A 1 82 ? -5.695 6.620 8.392 1.00 88.50 82 ASN A O 1
ATOM 652 N N . SER A 1 83 ? -5.638 4.854 9.775 1.00 87.69 83 SER A N 1
ATOM 653 C CA . SER A 1 83 ? -4.639 4.113 8.995 1.00 87.69 83 SER A CA 1
ATOM 654 C C . SER A 1 83 ? -5.173 3.714 7.620 1.00 87.69 83 SER A C 1
ATOM 656 O O . SER A 1 83 ? -4.462 3.886 6.632 1.00 87.69 83 SER A O 1
ATOM 658 N N . LEU A 1 84 ? -6.407 3.199 7.551 1.00 89.25 84 LEU A N 1
ATOM 659 C CA . LEU A 1 84 ? -7.044 2.802 6.291 1.00 89.25 84 LEU A CA 1
ATOM 660 C C . LEU A 1 84 ? -7.290 4.016 5.388 1.00 89.25 84 LEU A C 1
ATOM 662 O O . LEU A 1 84 ? -6.951 3.978 4.208 1.00 89.25 84 LEU A O 1
ATOM 666 N N . ASP A 1 85 ? -7.792 5.110 5.964 1.00 88.62 85 ASP A N 1
ATOM 667 C CA . ASP A 1 85 ? -8.068 6.365 5.258 1.00 88.62 85 ASP A CA 1
ATOM 668 C C . ASP A 1 85 ? -6.781 6.969 4.664 1.00 88.62 85 ASP A C 1
ATOM 670 O O . ASP A 1 85 ? -6.674 7.161 3.451 1.00 88.62 85 ASP A O 1
ATOM 674 N N . PHE A 1 86 ? -5.745 7.157 5.494 1.00 89.81 86 PHE A N 1
ATOM 675 C CA . PHE A 1 86 ? -4.444 7.685 5.063 1.00 89.81 86 PHE A CA 1
ATOM 676 C C . PHE A 1 86 ? -3.805 6.828 3.969 1.00 89.81 86 PHE A C 1
ATOM 678 O O . PHE A 1 86 ? -3.253 7.340 2.997 1.00 89.81 86 PHE A O 1
ATOM 685 N N . SER A 1 87 ? -3.895 5.511 4.111 1.00 90.81 87 SER A N 1
ATOM 686 C CA . SER A 1 87 ? -3.284 4.593 3.158 1.00 90.81 87 SER A CA 1
ATOM 687 C C . SER A 1 87 ? -4.017 4.558 1.828 1.00 90.81 87 SER A C 1
ATOM 689 O O . SER A 1 87 ? -3.369 4.492 0.787 1.00 90.81 87 SER A O 1
ATOM 691 N N . GLY A 1 88 ? -5.346 4.666 1.851 1.00 91.75 88 GLY A N 1
ATOM 692 C CA . GLY A 1 88 ? -6.136 4.852 0.642 1.00 91.75 88 GLY A CA 1
ATOM 693 C C . GLY A 1 88 ? -5.769 6.150 -0.085 1.00 91.75 88 GLY A C 1
ATOM 694 O O . GLY A 1 88 ? -5.523 6.113 -1.288 1.00 91.75 88 GLY A O 1
ATOM 695 N N . TYR A 1 89 ? -5.613 7.270 0.639 1.00 93.12 89 TYR A N 1
ATOM 696 C CA . TYR A 1 89 ? -5.117 8.529 0.053 1.00 93.12 89 TYR A CA 1
ATOM 697 C C . TYR A 1 89 ? -3.736 8.368 -0.584 1.00 93.12 89 TYR A C 1
ATOM 699 O O . TYR A 1 89 ? -3.517 8.846 -1.695 1.00 93.12 89 TYR A O 1
ATOM 707 N N . LEU A 1 90 ? -2.817 7.685 0.099 1.00 92.31 90 LEU A N 1
ATOM 708 C CA . LEU A 1 90 ? -1.462 7.473 -0.398 1.00 92.31 90 LEU A CA 1
ATOM 709 C C . LEU A 1 90 ? -1.450 6.640 -1.688 1.00 92.31 90 LEU A C 1
ATOM 711 O O . LEU A 1 90 ? -0.743 6.988 -2.628 1.00 92.31 90 LEU A O 1
ATOM 715 N N . ILE A 1 91 ? -2.256 5.576 -1.761 1.00 92.56 91 ILE A N 1
ATOM 716 C CA . ILE A 1 91 ? -2.387 4.747 -2.969 1.00 92.56 91 ILE A CA 1
ATOM 717 C C . ILE A 1 91 ? -2.971 5.557 -4.126 1.00 92.56 91 ILE A C 1
ATOM 719 O O . ILE A 1 91 ? -2.425 5.521 -5.226 1.00 92.56 91 ILE A O 1
ATOM 723 N N . ILE A 1 92 ? -4.036 6.327 -3.882 1.00 93.06 92 ILE A N 1
ATOM 724 C CA . ILE A 1 92 ? -4.637 7.192 -4.906 1.00 93.06 92 ILE A CA 1
ATOM 725 C C . ILE A 1 92 ? -3.607 8.204 -5.413 1.00 93.06 92 ILE A C 1
ATOM 727 O O . ILE A 1 92 ? -3.445 8.355 -6.620 1.00 93.06 92 ILE A O 1
ATOM 731 N N . LEU A 1 93 ? -2.861 8.849 -4.512 1.00 93.81 93 LEU A N 1
ATOM 732 C CA . LEU A 1 93 ? -1.813 9.797 -4.881 1.00 93.81 93 LEU A CA 1
ATOM 733 C C . LEU A 1 93 ? -0.732 9.141 -5.751 1.00 93.81 93 LEU A C 1
ATOM 735 O O . LEU A 1 93 ? -0.371 9.695 -6.786 1.00 93.81 93 LEU A O 1
ATOM 739 N N . LEU A 1 94 ? -0.253 7.952 -5.374 1.00 91.56 94 LEU A N 1
ATOM 740 C CA . LEU A 1 94 ? 0.723 7.196 -6.166 1.00 91.56 94 LEU A CA 1
ATOM 741 C C . LEU A 1 94 ? 0.185 6.867 -7.563 1.00 91.56 94 LEU A C 1
ATOM 743 O O . LEU A 1 94 ? 0.921 6.984 -8.538 1.00 91.56 94 LEU A O 1
ATOM 747 N N . MET A 1 95 ? -1.094 6.505 -7.677 1.00 92.50 95 MET A N 1
ATOM 748 C CA . MET A 1 95 ? -1.733 6.223 -8.964 1.00 92.50 95 MET A CA 1
ATOM 749 C C . MET A 1 95 ? -1.938 7.479 -9.816 1.00 92.50 95 MET A C 1
ATOM 751 O O . MET A 1 95 ? -1.831 7.404 -11.040 1.00 92.50 95 MET A O 1
ATOM 755 N N . LEU A 1 96 ? -2.185 8.640 -9.207 1.00 90.81 96 LEU A N 1
ATOM 756 C CA . LEU A 1 96 ? -2.250 9.918 -9.922 1.00 90.81 96 LEU A CA 1
ATOM 757 C C . LEU A 1 96 ? -0.873 10.346 -10.439 1.00 90.81 96 LEU A C 1
ATOM 759 O O . LEU A 1 96 ? -0.761 10.720 -11.604 1.00 90.81 96 LEU A O 1
ATOM 763 N N . ILE A 1 97 ? 0.170 10.238 -9.608 1.00 89.56 97 ILE A N 1
ATOM 764 C CA . ILE A 1 97 ? 1.562 10.506 -10.009 1.00 89.56 97 ILE A CA 1
ATOM 765 C C . ILE A 1 97 ? 1.950 9.589 -11.169 1.00 89.56 97 ILE A C 1
ATOM 767 O O . ILE A 1 97 ? 2.428 10.059 -12.197 1.00 89.56 97 ILE A O 1
ATOM 771 N N . ARG A 1 98 ? 1.667 8.291 -11.034 1.00 87.56 98 ARG A N 1
ATOM 772 C CA . ARG A 1 98 ? 1.904 7.290 -12.075 1.00 87.56 98 ARG A CA 1
ATOM 773 C C . ARG A 1 98 ? 1.208 7.655 -13.383 1.00 87.56 98 ARG A C 1
ATOM 775 O O . ARG A 1 98 ? 1.834 7.588 -14.430 1.00 87.56 98 ARG A O 1
ATOM 782 N N . ASN A 1 99 ? -0.058 8.068 -13.336 1.00 86.88 99 ASN A N 1
ATOM 783 C CA . ASN A 1 99 ? -0.777 8.507 -14.533 1.00 86.88 99 ASN A CA 1
ATOM 784 C C . ASN A 1 99 ? -0.156 9.767 -15.162 1.00 86.88 99 ASN A C 1
ATOM 786 O O . ASN A 1 99 ? -0.118 9.886 -16.380 1.00 86.88 99 ASN A O 1
ATOM 790 N N . GLY A 1 100 ? 0.356 10.692 -14.344 1.00 84.56 100 GLY A N 1
ATOM 791 C CA . GLY A 1 100 ? 1.088 11.867 -14.821 1.00 84.56 100 GLY A CA 1
ATOM 792 C C . GLY A 1 100 ? 2.351 11.497 -15.599 1.00 84.56 100 GLY A C 1
ATOM 793 O O . GLY A 1 100 ? 2.521 11.965 -16.717 1.00 84.56 100 GLY A O 1
ATOM 794 N N . ILE A 1 101 ? 3.172 10.598 -15.047 1.00 83.00 101 ILE A N 1
ATOM 795 C CA . ILE A 1 101 ? 4.422 10.117 -15.668 1.00 83.00 101 ILE A CA 1
ATOM 796 C C . ILE A 1 101 ? 4.158 9.472 -17.037 1.00 83.00 101 ILE A C 1
ATOM 798 O O . ILE A 1 101 ? 4.946 9.603 -17.962 1.00 83.00 101 ILE A O 1
ATOM 802 N N . VAL A 1 102 ? 3.036 8.770 -17.177 1.00 78.62 102 VAL A N 1
ATOM 803 C CA . VAL A 1 102 ? 2.717 7.998 -18.389 1.00 78.62 102 VAL A CA 1
ATOM 804 C C . VAL A 1 102 ? 2.185 8.857 -19.504 1.00 78.62 102 VAL A C 1
ATOM 806 O O . VAL A 1 102 ? 2.413 8.543 -20.662 1.00 78.62 102 VAL A O 1
ATOM 809 N N . ARG A 1 103 ? 1.478 9.940 -19.176 1.00 76.00 103 ARG A N 1
ATOM 810 C CA . ARG A 1 103 ? 0.967 10.866 -20.192 1.00 76.00 103 ARG A CA 1
ATOM 811 C C . ARG A 1 103 ? 2.081 11.542 -20.991 1.00 76.00 103 ARG A C 1
ATOM 813 O O . ARG A 1 103 ? 1.780 12.162 -22.000 1.00 76.00 103 ARG A O 1
ATOM 820 N N . GLU A 1 104 ? 3.334 11.423 -20.556 1.00 72.94 104 GLU A N 1
ATOM 821 C CA . GLU A 1 104 ? 4.513 11.846 -21.315 1.00 72.94 104 GLU A CA 1
ATOM 822 C C . GLU A 1 104 ? 4.914 10.842 -22.416 1.00 72.94 104 GLU A C 1
ATOM 824 O O . GLU A 1 104 ? 5.756 11.172 -23.245 1.00 72.94 104 GLU A O 1
ATOM 829 N N . SER A 1 105 ? 4.308 9.647 -22.456 1.00 70.75 105 SER A N 1
ATOM 830 C CA . SER A 1 105 ? 4.592 8.592 -23.433 1.00 70.75 105 SER A CA 1
ATOM 831 C C . SER A 1 105 ? 3.309 7.983 -24.018 1.00 70.75 105 SER A C 1
ATOM 833 O O . SER A 1 105 ? 2.616 7.183 -23.378 1.00 70.75 105 SER A O 1
ATOM 835 N N . ASP A 1 106 ? 3.014 8.329 -25.274 1.00 64.88 106 ASP A N 1
ATOM 836 C CA . ASP A 1 106 ? 1.828 7.852 -26.004 1.00 64.88 106 ASP A CA 1
ATOM 837 C C . ASP A 1 106 ? 1.796 6.318 -26.138 1.00 64.88 106 ASP A C 1
ATOM 839 O O . ASP A 1 106 ? 0.737 5.698 -26.058 1.00 64.88 106 ASP A O 1
ATOM 843 N N . SER A 1 107 ? 2.963 5.677 -26.264 1.00 65.94 107 SER A N 1
ATOM 844 C CA . SER A 1 107 ? 3.070 4.222 -26.449 1.00 65.94 107 SER A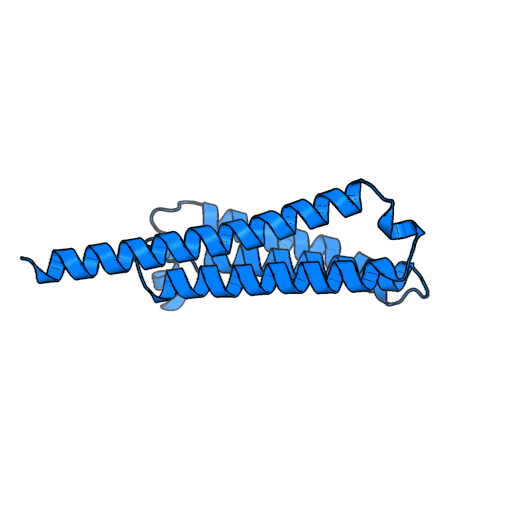 CA 1
ATOM 845 C C . SER A 1 107 ? 2.664 3.417 -25.206 1.00 65.94 107 SER A C 1
ATOM 847 O O . SER A 1 107 ? 2.109 2.321 -25.322 1.00 65.94 107 SER A O 1
ATOM 849 N N . LEU A 1 108 ? 2.910 3.956 -24.008 1.00 61.16 108 LEU A N 1
ATOM 850 C CA . LEU A 1 108 ? 2.566 3.308 -22.743 1.00 61.16 108 LEU A CA 1
ATOM 851 C C . LEU A 1 108 ? 1.098 3.501 -22.361 1.00 61.16 108 LEU A C 1
ATOM 853 O O . LEU A 1 108 ? 0.489 2.577 -21.808 1.00 61.16 108 LEU A O 1
ATOM 857 N N . SER A 1 109 ? 0.547 4.683 -22.651 1.00 61.47 109 SER A N 1
ATOM 858 C CA . SER A 1 109 ? -0.851 5.049 -22.390 1.00 61.47 109 SER A CA 1
ATOM 859 C C . SER A 1 109 ? -1.836 4.033 -22.978 1.00 61.47 109 SER A C 1
ATOM 861 O O . SER A 1 109 ? -2.793 3.639 -22.309 1.00 61.47 109 SER A O 1
ATOM 863 N N . ASP A 1 110 ? -1.563 3.556 -24.193 1.00 61.25 110 ASP A N 1
ATOM 864 C CA . ASP A 1 110 ? -2.486 2.709 -24.956 1.00 61.25 110 ASP A CA 1
ATOM 865 C C . ASP A 1 110 ? -2.396 1.213 -24.619 1.00 61.25 110 ASP A C 1
ATOM 867 O O . ASP A 1 110 ? -3.173 0.396 -25.123 1.00 61.25 110 ASP A O 1
ATOM 871 N N . SER A 1 111 ? -1.474 0.812 -23.740 1.00 70.44 111 SER A N 1
ATOM 872 C CA . SER A 1 111 ? -1.326 -0.600 -23.396 1.00 70.44 111 SER A CA 1
ATOM 873 C C . SER A 1 111 ? -2.405 -1.067 -22.402 1.00 70.44 111 SER A C 1
ATOM 875 O O . SER A 1 111 ? -2.529 -0.595 -21.271 1.00 70.44 111 SER A O 1
ATOM 877 N N . TRP A 1 112 ? -3.210 -2.048 -22.820 1.00 59.06 112 TRP A N 1
ATOM 878 C CA . TRP A 1 112 ? -4.381 -2.521 -22.066 1.00 59.06 112 TRP A CA 1
ATOM 879 C C . TRP A 1 112 ? -4.048 -3.023 -20.652 1.00 59.06 112 TRP A C 1
ATOM 881 O O . TRP A 1 112 ? -4.691 -2.627 -19.679 1.00 59.06 112 TRP A O 1
ATOM 891 N N . ASN A 1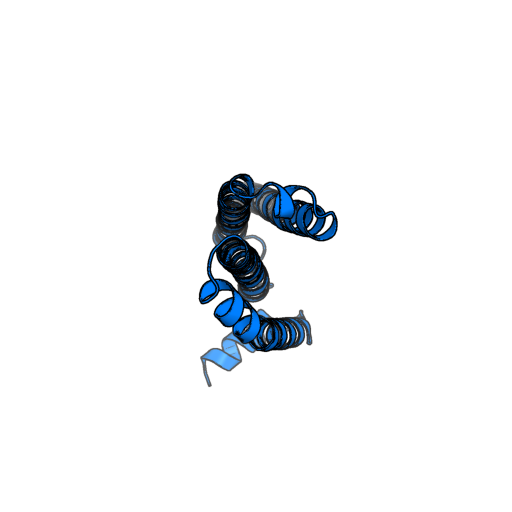 113 ? -3.009 -3.855 -20.525 1.00 66.44 113 ASN A N 1
ATOM 892 C CA . ASN A 1 113 ? -2.562 -4.396 -19.233 1.00 66.44 113 ASN A CA 1
ATOM 893 C C . ASN A 1 113 ? -2.188 -3.273 -18.259 1.00 66.44 113 ASN A C 1
ATOM 895 O O . ASN A 1 113 ? -2.482 -3.323 -17.069 1.00 66.44 113 ASN A O 1
ATOM 899 N N . TYR A 1 114 ? -1.598 -2.213 -18.795 1.00 68.06 114 TYR A N 1
ATOM 900 C CA . TYR A 1 114 ? -1.142 -1.071 -18.035 1.00 68.06 114 TYR A CA 1
ATOM 901 C C . TYR A 1 114 ? -2.298 -0.192 -17.545 1.00 68.06 114 TYR A C 1
ATOM 903 O O . TYR A 1 114 ? -2.264 0.302 -16.416 1.00 68.06 114 TYR A O 1
ATOM 911 N N . SER A 1 115 ? -3.337 -0.008 -18.359 1.00 67.25 115 SER A N 1
ATOM 912 C CA . SER A 1 115 ? -4.559 0.696 -17.955 1.00 67.25 115 SER A CA 1
ATOM 913 C C . SER A 1 115 ? -5.325 -0.073 -16.868 1.00 67.25 115 SER A C 1
ATOM 915 O O . SER A 1 115 ? -5.744 0.507 -15.860 1.00 67.25 115 SER A O 1
ATOM 917 N N . LEU A 1 116 ? -5.425 -1.399 -17.017 1.00 71.25 116 LEU A N 1
ATOM 918 C CA . LEU A 1 116 ? -6.136 -2.277 -16.086 1.00 71.25 116 LEU A CA 1
ATOM 919 C C . LEU A 1 116 ? -5.470 -2.318 -14.703 1.00 71.25 116 LEU A C 1
ATOM 921 O O . LEU A 1 116 ? -6.160 -2.172 -13.689 1.00 71.25 116 LEU A O 1
ATOM 925 N N . ASP A 1 117 ? -4.142 -2.445 -14.648 1.00 80.62 117 ASP A N 1
ATOM 926 C CA . ASP A 1 117 ? -3.387 -2.456 -13.388 1.00 80.62 117 ASP A CA 1
ATOM 927 C C . ASP A 1 117 ? -3.604 -1.168 -12.589 1.00 80.62 117 ASP A C 1
ATOM 929 O O . ASP A 1 117 ? -3.854 -1.193 -11.382 1.00 80.62 117 ASP A O 1
ATOM 933 N N . TRP A 1 118 ? -3.568 -0.025 -13.272 1.00 84.12 118 TRP A N 1
ATOM 934 C CA . TRP A 1 118 ? -3.766 1.273 -12.640 1.00 84.12 118 TRP A CA 1
ATOM 935 C C . TRP A 1 118 ? -5.170 1.470 -12.107 1.00 84.12 118 TRP A C 1
ATOM 937 O O . TRP A 1 118 ? -5.321 1.847 -10.944 1.00 84.12 118 TRP A O 1
ATOM 947 N N . MET A 1 119 ? -6.193 1.176 -12.912 1.00 86.12 119 MET A N 1
ATOM 948 C CA . MET A 1 119 ? -7.575 1.265 -12.444 1.00 86.12 119 MET A CA 1
ATOM 949 C C . MET A 1 119 ? -7.820 0.348 -11.246 1.00 86.12 119 MET A C 1
ATOM 951 O O . MET A 1 119 ? -8.473 0.754 -10.285 1.00 86.12 119 MET A O 1
ATOM 955 N N . THR A 1 120 ? -7.258 -0.861 -11.264 1.00 87.06 120 THR A N 1
ATOM 956 C CA . THR A 1 120 ? -7.433 -1.838 -10.184 1.00 87.06 120 THR A CA 1
ATOM 957 C C . THR A 1 120 ? -6.785 -1.361 -8.883 1.00 87.06 120 THR A C 1
ATOM 959 O O . THR A 1 120 ? -7.418 -1.382 -7.825 1.00 87.06 120 THR A O 1
ATOM 962 N N . ILE A 1 121 ? -5.545 -0.867 -8.940 1.00 88.88 121 ILE A N 1
ATOM 963 C CA . ILE A 1 121 ? -4.845 -0.348 -7.755 1.00 88.88 121 ILE A CA 1
ATOM 964 C C . ILE A 1 121 ? -5.530 0.923 -7.234 1.00 88.88 121 ILE A C 1
ATOM 966 O O . ILE A 1 121 ? -5.700 1.088 -6.022 1.00 88.88 121 ILE A O 1
ATOM 970 N N . LEU A 1 122 ? -5.981 1.798 -8.133 1.00 90.56 122 LEU A N 1
ATOM 971 C CA . LEU A 1 122 ? -6.730 3.002 -7.783 1.00 90.56 122 LEU A CA 1
ATOM 972 C C . LEU A 1 122 ? -8.042 2.652 -7.061 1.00 90.56 122 LEU A C 1
ATOM 974 O O . LEU A 1 122 ? -8.353 3.246 -6.025 1.00 90.56 122 LEU A O 1
ATOM 978 N N . LEU A 1 123 ? -8.772 1.646 -7.552 1.00 91.81 123 LEU A N 1
ATOM 979 C CA . LEU A 1 123 ? -9.985 1.133 -6.917 1.00 91.81 123 LEU A CA 1
ATOM 980 C C . LEU A 1 123 ? -9.705 0.616 -5.501 1.00 91.81 123 LEU A C 1
ATOM 982 O O . LEU A 1 123 ? -10.462 0.932 -4.583 1.00 91.81 123 LEU A O 1
ATOM 986 N N . PHE A 1 124 ? -8.605 -0.113 -5.282 1.00 90.25 124 PHE A N 1
ATOM 987 C CA . PHE A 1 124 ? -8.216 -0.532 -3.930 1.00 90.25 124 PHE A CA 1
ATOM 988 C C . PHE A 1 124 ? -7.942 0.653 -3.000 1.00 90.25 124 PHE A C 1
ATOM 990 O O . PHE A 1 124 ? -8.320 0.606 -1.827 1.00 90.25 124 PHE A O 1
ATOM 997 N N . GLY A 1 125 ? -7.351 1.735 -3.513 1.00 91.25 125 GLY A N 1
ATOM 998 C CA . GLY A 1 125 ? -7.187 2.984 -2.769 1.00 91.25 125 GLY A CA 1
ATOM 999 C C . GLY A 1 125 ? -8.525 3.568 -2.301 1.00 91.25 125 GLY A C 1
ATOM 1000 O O . GLY A 1 125 ? -8.688 3.875 -1.117 1.00 91.25 125 GLY A O 1
ATOM 1001 N N . PHE A 1 126 ? -9.518 3.646 -3.193 1.00 92.25 126 PHE A N 1
ATOM 1002 C CA . PHE A 1 126 ? -10.868 4.105 -2.843 1.00 92.25 126 PHE A CA 1
ATOM 1003 C C . PHE A 1 126 ? -11.581 3.169 -1.862 1.00 92.25 126 PHE A C 1
ATOM 1005 O O . PHE A 1 126 ? -12.199 3.639 -0.904 1.00 92.25 126 PHE A O 1
ATOM 1012 N N . LEU A 1 127 ? -11.470 1.852 -2.055 1.00 92.88 127 LEU A N 1
ATOM 1013 C CA . LEU A 1 127 ? -12.054 0.859 -1.151 1.00 92.88 127 LEU A CA 1
ATOM 1014 C C . LEU A 1 127 ? -11.483 0.988 0.264 1.00 92.88 127 LEU A C 1
ATOM 1016 O O . LEU A 1 127 ? -12.239 0.948 1.232 1.00 92.88 127 LEU A O 1
ATOM 1020 N N . LEU A 1 128 ? -10.176 1.217 0.405 1.00 90.56 128 LEU A N 1
ATOM 1021 C CA . LEU A 1 128 ? -9.558 1.452 1.711 1.00 90.56 128 LEU A CA 1
ATOM 1022 C C . LEU A 1 128 ? -10.107 2.700 2.407 1.00 90.56 128 LEU A C 1
ATOM 1024 O O . LEU A 1 128 ? -10.426 2.634 3.595 1.00 90.56 128 LEU A O 1
ATOM 1028 N N . GLN A 1 129 ? -10.270 3.814 1.687 1.00 92.38 129 GLN A N 1
ATOM 1029 C CA . GLN A 1 129 ? -10.892 5.017 2.253 1.00 92.38 129 GLN A CA 1
ATOM 1030 C C . GLN A 1 129 ? -12.337 4.765 2.669 1.00 92.38 129 GLN A C 1
ATOM 1032 O O . GLN A 1 129 ? -12.768 5.190 3.743 1.00 92.38 129 GLN A O 1
ATOM 1037 N N . PHE A 1 130 ? -13.092 4.059 1.829 1.00 91.81 130 PHE A N 1
ATOM 1038 C CA . PHE A 1 130 ? -14.477 3.713 2.107 1.00 91.81 130 PHE A CA 1
ATOM 1039 C C . PHE A 1 130 ? -14.593 2.880 3.388 1.00 91.81 130 PHE A C 1
ATOM 1041 O O . PHE A 1 130 ? -15.333 3.251 4.302 1.00 91.81 130 PHE A O 1
ATOM 1048 N N . VAL A 1 131 ? -13.790 1.819 3.512 1.00 90.31 131 VAL A N 1
ATOM 1049 C CA . VAL A 1 131 ? -13.732 0.993 4.725 1.00 90.31 131 VAL A CA 1
ATOM 1050 C C . VAL A 1 131 ? -13.267 1.822 5.926 1.00 90.31 131 VAL A C 1
ATOM 1052 O O . VAL A 1 131 ? -13.874 1.736 6.990 1.00 90.31 131 VAL A O 1
ATOM 1055 N N . GLY A 1 132 ? -12.259 2.685 5.771 1.00 88.88 132 GLY A N 1
ATOM 1056 C CA . GLY A 1 132 ? -11.798 3.589 6.830 1.00 88.88 132 GLY A CA 1
ATOM 1057 C C . GLY A 1 132 ? -12.911 4.491 7.373 1.00 88.88 132 GLY A C 1
ATOM 1058 O O . GLY A 1 132 ? -13.073 4.618 8.591 1.00 88.88 132 GLY A O 1
ATOM 1059 N N . LYS A 1 133 ? -13.742 5.058 6.490 1.00 91.88 133 LYS A N 1
ATOM 1060 C CA . LYS A 1 133 ? -14.913 5.865 6.869 1.00 91.88 133 LYS A CA 1
ATOM 1061 C C . LYS A 1 133 ? -15.994 5.040 7.566 1.00 91.88 133 LYS A C 1
ATOM 1063 O O . LYS A 1 133 ? -16.551 5.517 8.555 1.00 91.88 133 LYS A O 1
ATOM 1068 N N . ILE A 1 134 ? -16.261 3.814 7.104 1.00 91.19 134 ILE A N 1
ATOM 1069 C CA . ILE A 1 134 ? -17.191 2.889 7.774 1.00 91.19 134 ILE A CA 1
ATOM 1070 C C . ILE A 1 134 ? -16.708 2.591 9.191 1.00 91.19 134 ILE A C 1
ATOM 1072 O O . ILE A 1 134 ? -17.477 2.758 10.136 1.00 91.19 134 ILE A O 1
ATOM 1076 N N . VAL A 1 135 ? -15.436 2.219 9.359 1.00 89.19 135 VAL A N 1
ATOM 1077 C CA . VAL A 1 135 ? -14.858 1.924 10.678 1.00 89.19 135 VAL A CA 1
ATOM 1078 C C . VAL A 1 135 ? -14.957 3.148 11.586 1.00 89.19 135 VAL A C 1
ATOM 1080 O O . VAL A 1 135 ? -15.405 3.018 12.721 1.00 89.19 135 VAL A O 1
ATOM 1083 N N . ARG A 1 136 ? -14.631 4.354 11.096 1.00 90.88 136 ARG A N 1
ATOM 1084 C CA . ARG A 1 136 ? -14.770 5.595 11.882 1.00 90.88 136 ARG A CA 1
ATOM 1085 C C . ARG A 1 136 ? -16.211 5.817 12.343 1.00 90.88 136 ARG A C 1
ATOM 1087 O O . ARG A 1 136 ? -16.433 6.218 13.481 1.00 90.88 136 ARG A O 1
ATOM 1094 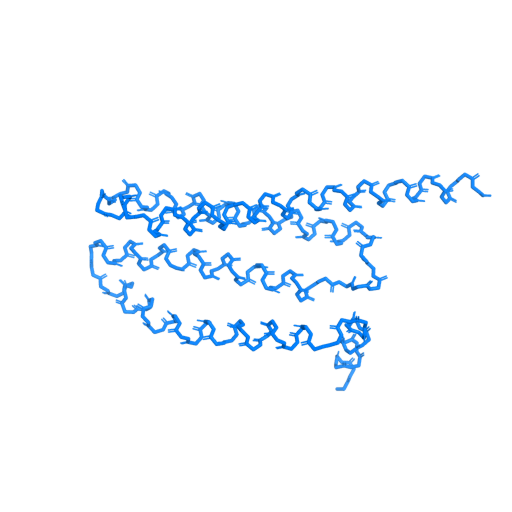N N . ARG A 1 137 ? -17.189 5.569 11.470 1.00 90.38 137 ARG A N 1
ATOM 1095 C CA . ARG A 1 137 ? -18.611 5.722 11.801 1.00 90.38 137 ARG A CA 1
ATOM 1096 C C . ARG A 1 137 ? -19.080 4.667 12.801 1.00 90.38 137 ARG A C 1
ATOM 1098 O O . ARG A 1 137 ? -19.795 5.013 13.731 1.00 90.38 137 ARG A O 1
ATOM 1105 N N . ALA A 1 138 ? -18.636 3.423 12.652 1.00 89.31 138 ALA A N 1
ATOM 1106 C CA . ALA A 1 138 ? -18.939 2.345 13.587 1.00 89.31 138 ALA A CA 1
ATOM 1107 C C . ALA A 1 138 ? -18.354 2.608 14.986 1.00 89.31 138 ALA A C 1
ATOM 1109 O O . ALA A 1 138 ? -19.016 2.336 15.981 1.00 89.31 138 ALA A O 1
ATOM 1110 N N . VAL A 1 139 ? -17.153 3.193 15.071 1.00 89.12 139 VAL A N 1
ATOM 1111 C CA . VAL A 1 139 ? -16.562 3.618 16.351 1.00 89.12 139 VAL A CA 1
ATOM 1112 C C . VAL A 1 139 ? -17.417 4.690 17.025 1.00 89.12 139 VAL A C 1
ATOM 1114 O O . VAL A 1 139 ? -17.731 4.537 18.197 1.00 89.12 139 VAL A O 1
ATOM 1117 N N . LYS A 1 140 ? -17.856 5.718 16.285 1.00 88.88 140 LYS A N 1
ATOM 1118 C CA . LYS A 1 140 ? -18.737 6.763 16.834 1.00 88.88 140 LYS A CA 1
ATOM 1119 C C . LYS A 1 140 ? -20.060 6.205 17.357 1.00 88.88 140 LYS A C 1
ATOM 1121 O O . LYS A 1 140 ? -20.458 6.543 18.459 1.00 88.88 140 LYS A O 1
ATOM 1126 N N . LEU A 1 141 ? -20.705 5.319 16.594 1.00 89.38 141 LEU A N 1
ATOM 1127 C CA . LEU A 1 141 ? -21.951 4.673 17.027 1.00 89.38 141 LEU A CA 1
ATOM 1128 C C . LEU A 1 141 ? -21.757 3.863 18.313 1.00 89.38 141 LEU A C 1
ATOM 1130 O O . LEU A 1 141 ? -22.615 3.889 19.187 1.00 89.38 141 LEU A O 1
ATOM 1134 N N . LYS A 1 142 ? -20.622 3.164 18.437 1.00 87.44 142 LYS A N 1
ATOM 1135 C CA . LYS A 1 142 ? -20.282 2.429 19.656 1.00 87.44 142 LYS A CA 1
ATOM 1136 C C . LYS A 1 142 ? -20.078 3.375 20.847 1.00 87.44 142 LYS A C 1
ATOM 1138 O O . LYS A 1 142 ? -20.617 3.116 21.913 1.00 87.44 142 LYS A O 1
ATOM 1143 N N . GLU A 1 143 ? -19.334 4.466 20.658 1.00 87.62 143 GLU A N 1
ATOM 1144 C CA . GLU A 1 143 ? -19.106 5.485 21.696 1.00 87.62 143 GLU A CA 1
ATOM 1145 C C . GLU A 1 143 ? -20.422 6.139 22.152 1.00 87.62 143 GLU A C 1
ATOM 1147 O O . GLU A 1 143 ? -20.626 6.328 23.345 1.00 87.62 143 GLU A O 1
ATOM 1152 N N . GLU A 1 144 ? -21.335 6.440 21.226 1.00 86.31 144 GLU A N 1
ATOM 1153 C CA . GLU A 1 144 ? -22.662 6.989 21.538 1.00 86.31 144 GLU A CA 1
ATOM 1154 C C . GLU A 1 144 ? -23.528 5.999 22.333 1.00 86.31 144 GLU A C 1
ATOM 1156 O O . GLU A 1 144 ? -24.182 6.401 23.291 1.00 86.31 144 GLU A O 1
ATOM 1161 N N . GLN A 1 145 ? -23.506 4.708 21.980 1.00 80.81 145 GLN A N 1
ATOM 1162 C CA . GLN A 1 145 ? -24.254 3.669 22.697 1.00 80.81 145 GLN A CA 1
ATOM 1163 C C . GLN A 1 145 ? -23.704 3.408 24.105 1.00 80.81 145 GLN A C 1
ATOM 1165 O O . GLN A 1 145 ? -24.489 3.293 25.046 1.00 80.81 145 GLN A O 1
ATOM 1170 N N . ASP A 1 146 ? -22.379 3.375 24.264 1.00 73.56 146 ASP A N 1
ATOM 1171 C CA . ASP A 1 146 ? -21.723 3.201 25.568 1.00 73.56 146 ASP A CA 1
ATOM 1172 C C . ASP A 1 146 ? -21.983 4.396 26.515 1.00 73.56 146 ASP A C 1
ATOM 1174 O O . ASP A 1 146 ? -21.916 4.233 27.727 1.00 73.56 146 ASP A O 1
ATOM 1178 N N . LEU A 1 147 ? -22.302 5.589 25.991 1.00 62.22 147 LEU A N 1
ATOM 1179 C CA . LEU A 1 147 ? -22.667 6.778 26.784 1.00 62.22 147 LEU A CA 1
ATOM 1180 C C . LEU A 1 147 ? -24.149 6.819 27.199 1.00 62.22 147 LEU A C 1
ATOM 1182 O O . LEU A 1 147 ? -24.525 7.640 28.035 1.00 62.22 147 LEU A O 1
ATOM 1186 N N . THR A 1 148 ? -24.996 5.985 26.590 1.00 57.28 148 THR A N 1
ATOM 1187 C CA . THR A 1 148 ? -26.443 5.918 26.876 1.00 57.28 148 THR A CA 1
ATOM 1188 C C . THR A 1 148 ? -26.842 4.831 27.879 1.00 57.28 148 THR A C 1
ATOM 1190 O O . THR A 1 148 ? -28.017 4.764 28.242 1.00 57.28 148 THR A O 1
ATOM 1193 N N . ILE A 1 149 ? -25.894 3.998 28.320 1.00 50.75 149 ILE A N 1
ATOM 1194 C CA . ILE A 1 149 ? -26.063 2.947 29.341 1.00 50.75 149 ILE A CA 1
ATOM 1195 C C . ILE A 1 149 ? -25.395 3.407 30.637 1.00 50.75 149 ILE A C 1
ATOM 1197 O O . ILE A 1 149 ? -26.000 3.189 31.710 1.00 50.75 149 ILE A O 1
#

Secondary structure (DSSP, 8-state):
-HHHHHHHHHTGGGTTHHHHHHHHHHHHHHHHHHHHHHHHHS-THHHHHHHHHHHHHHHHHHHHHHHHH--GGG-SSHHHHHHHHHHHHHHHHHHHHHHHHHTT-HHHHT-HHHHHHHHHHHHHHHHHHHHHHHHHHHHHHHHHHHT--

pLDDT: mean 82.13, std 8.83, range [50.75, 93.81]

Sequence (149 aa):
MKIFKKLYQRYKDMGSLPWIVCIVLLSVIAYYTVPVIGLIQAGGDERLLGWAYVCNLLALVVLCVNILRLDCRNLLSHKTANSLDFSGYLIILLMLIRNGIVRESDSLSDSWNYSLDWMTILLFGFLLQFVGKIVRRAVKLKEEQDLTI

Radius of gyration: 18.8 Å; chains: 1; bounding box: 45×30×56 Å